Protein AF-A0A382U4H7-F1 (afdb_monomer)

Foldseek 3Di:
DDDDDDDDDDDPDPPPPPPPPPPDDDDPDDDADAEADPDDDDPPQDQPDPSSVPFDKDQDDDDPDDDDDDDPWTKIKTWYDYPPDTDIHIDTDDPDADDDDDEAQPPCVVHDWDKDWDDPVPPPFWTWIWIAGPNRHIYIDTDGGPPPPPPPD

Solvent-accessible surface area (backbone atoms only — not comparable to full-atom values): 10623 Å² total; per-residue (Å²): 143,86,86,78,86,82,84,80,83,81,79,81,72,78,79,77,78,76,79,76,74,77,83,68,88,83,68,95,68,88,83,80,85,66,45,68,51,84,57,89,83,69,96,77,88,65,71,81,48,71,46,52,68,72,34,61,73,45,72,77,78,79,79,91,67,92,84,69,78,84,86,85,54,76,53,32,34,40,45,34,31,60,99,86,50,82,45,77,49,77,49,75,62,73,97,76,81,58,73,84,72,80,48,71,69,48,77,55,92,80,55,52,62,50,77,48,80,46,50,92,85,68,80,77,50,48,35,39,38,39,39,37,33,88,78,72,28,45,33,77,44,81,48,75,67,79,72,78,80,81,72,88,125

Radius of gyration: 23.4 Å; Cα contacts (8 Å, |Δi|>4): 175; chains: 1; bounding box: 75×40×74 Å

Structure (mmCIF, N/CA/C/O backbone):
data_AF-A0A382U4H7-F1
#
_entry.id   AF-A0A382U4H7-F1
#
loop_
_atom_site.group_PDB
_atom_site.id
_atom_site.type_symbol
_atom_site.label_atom_id
_atom_site.label_alt_id
_atom_site.label_comp_id
_atom_site.label_asym_id
_atom_site.label_entity_id
_atom_site.label_seq_id
_atom_site.pdbx_PDB_ins_code
_atom_site.Cartn_x
_atom_site.Cartn_y
_atom_site.Cartn_z
_atom_site.occupancy
_atom_site.B_iso_or_equiv
_atom_site.auth_seq_id
_atom_site.auth_comp_id
_atom_site.auth_asym_id
_atom_site.auth_atom_id
_atom_site.pdbx_PDB_model_num
ATOM 1 N N . MET A 1 1 ? -57.186 10.314 48.648 1.00 49.88 1 MET A N 1
ATOM 2 C CA . MET A 1 1 ? -55.932 11.096 48.565 1.00 49.88 1 MET A CA 1
ATOM 3 C C . MET A 1 1 ? -54.745 10.186 48.842 1.00 49.88 1 MET A C 1
ATOM 5 O O . MET A 1 1 ? -54.544 9.822 49.991 1.00 49.88 1 MET A O 1
ATOM 9 N N . ARG A 1 2 ? -53.981 9.811 47.811 1.00 41.38 2 ARG A N 1
ATOM 10 C CA . ARG A 1 2 ? -52.566 9.417 47.920 1.00 41.38 2 ARG A CA 1
ATOM 11 C C . ARG A 1 2 ? -51.883 9.857 46.626 1.00 41.38 2 ARG A C 1
ATOM 13 O O . ARG A 1 2 ? -52.182 9.325 45.565 1.00 41.38 2 ARG A O 1
ATOM 20 N N . CYS A 1 3 ? -51.075 10.906 46.730 1.00 44.50 3 CYS A N 1
ATOM 21 C CA . CYS A 1 3 ? -50.296 11.489 45.644 1.00 44.50 3 CYS A CA 1
ATOM 22 C C . CYS A 1 3 ? -48.915 10.820 45.679 1.00 44.50 3 CYS A C 1
ATOM 24 O O . CYS A 1 3 ? -48.244 10.901 46.706 1.00 44.50 3 CYS A O 1
ATOM 26 N N . PHE A 1 4 ? -48.516 10.120 44.618 1.00 49.50 4 PHE A N 1
ATOM 27 C CA . PHE A 1 4 ? -47.145 9.624 44.461 1.00 49.50 4 PHE A CA 1
ATOM 28 C C . PHE A 1 4 ? -46.348 10.648 43.641 1.00 49.50 4 PHE A C 1
ATOM 30 O O . PHE A 1 4 ? -46.838 11.060 42.586 1.00 49.50 4 PHE A O 1
ATOM 37 N N . PRO A 1 5 ? -45.143 11.070 44.069 1.00 56.38 5 PRO A N 1
ATOM 38 C CA . PRO A 1 5 ? -44.316 11.942 43.256 1.00 56.38 5 PRO A CA 1
ATOM 39 C C . PRO A 1 5 ? -43.654 11.104 42.158 1.00 56.38 5 PRO A C 1
ATOM 41 O O . PRO A 1 5 ? -43.039 10.070 42.412 1.00 56.38 5 PRO A O 1
ATOM 44 N N . ARG A 1 6 ? -43.813 11.546 40.912 1.00 50.12 6 ARG A N 1
ATOM 45 C CA . ARG A 1 6 ? -43.171 10.958 39.738 1.00 50.12 6 ARG A CA 1
ATOM 46 C C . ARG A 1 6 ? -41.772 11.568 39.643 1.00 50.12 6 ARG A C 1
ATOM 48 O O . ARG A 1 6 ? -41.637 12.723 39.253 1.00 50.12 6 ARG A O 1
ATOM 55 N N . LEU A 1 7 ? -40.748 10.829 40.064 1.00 51.06 7 LEU A N 1
ATOM 56 C CA . LEU A 1 7 ? -39.354 11.234 39.881 1.00 51.06 7 LEU A CA 1
ATOM 57 C C . LEU A 1 7 ? -39.002 11.044 38.398 1.00 51.06 7 LEU A C 1
ATOM 59 O O . LEU A 1 7 ? -38.977 9.918 37.905 1.00 51.06 7 LEU A O 1
ATOM 63 N N . MET A 1 8 ? -38.802 12.142 37.674 1.00 49.38 8 MET A N 1
ATOM 64 C CA . MET A 1 8 ? -38.384 12.132 36.274 1.00 49.38 8 MET A CA 1
ATOM 65 C C . MET A 1 8 ? -36.868 12.331 36.235 1.00 49.38 8 MET A C 1
ATOM 67 O O . MET A 1 8 ? -36.378 13.433 36.470 1.00 49.38 8 MET A O 1
ATOM 71 N N . LEU A 1 9 ? -36.127 11.247 36.002 1.00 45.19 9 LEU A N 1
ATOM 72 C CA . LEU A 1 9 ? -34.682 11.289 35.797 1.00 45.19 9 LEU A CA 1
ATOM 73 C C . LEU A 1 9 ? -34.429 11.664 34.328 1.00 45.19 9 LEU A C 1
ATOM 75 O O . LEU A 1 9 ? -34.708 10.870 33.433 1.00 45.19 9 LEU A O 1
ATOM 79 N N . ILE A 1 10 ? -33.951 12.881 34.072 1.00 53.75 10 ILE A N 1
ATOM 80 C CA . ILE A 1 10 ? -33.468 13.284 32.746 1.00 53.75 10 ILE A CA 1
ATOM 81 C C . ILE A 1 10 ? -31.984 12.927 32.697 1.00 53.75 10 ILE A C 1
ATOM 83 O O . ILE A 1 10 ? -31.155 13.615 33.288 1.00 53.75 10 ILE A O 1
ATOM 87 N N . VAL A 1 11 ? -31.653 11.828 32.020 1.00 52.00 11 VAL A N 1
ATOM 88 C CA . VAL A 1 11 ? -30.270 11.523 31.643 1.00 52.00 11 VAL A CA 1
ATOM 89 C C . VAL A 1 11 ? -29.988 12.310 30.368 1.00 52.00 11 VAL A C 1
ATOM 91 O O . VAL A 1 11 ? -30.472 11.962 29.293 1.00 52.00 11 VAL A O 1
ATOM 94 N N . LEU A 1 12 ? -29.256 13.416 30.500 1.00 48.22 12 LEU A N 1
ATOM 95 C CA . LEU A 1 12 ? -28.674 14.127 29.365 1.00 48.22 12 LEU A CA 1
ATOM 96 C C . LEU A 1 12 ? -27.559 13.247 28.796 1.00 48.22 12 LEU A C 1
ATOM 98 O O . LEU A 1 12 ? -26.444 13.237 29.309 1.00 48.22 12 LEU A O 1
ATOM 102 N N . TRP A 1 13 ? -27.885 12.472 27.765 1.00 47.06 13 TRP A N 1
ATOM 103 C CA . TRP A 1 13 ? -26.883 11.829 26.926 1.00 47.06 13 TRP A CA 1
ATOM 104 C C . TRP A 1 13 ? -26.147 12.953 26.185 1.00 47.06 13 TRP A C 1
ATOM 106 O O . TRP A 1 13 ? -26.810 13.713 25.471 1.00 47.06 13 TRP A O 1
ATOM 116 N N . PRO A 1 14 ? -24.823 13.130 26.341 1.00 54.19 14 PRO A N 1
ATOM 117 C CA . PRO A 1 14 ? -24.104 13.986 25.419 1.00 54.19 14 PRO A CA 1
ATOM 118 C C . PRO A 1 14 ? -24.243 13.326 24.050 1.00 54.19 14 PRO A C 1
ATOM 120 O O . PRO A 1 14 ? -23.823 12.185 23.859 1.00 54.19 14 PRO A O 1
ATOM 123 N N . ALA A 1 15 ? -24.903 14.012 23.121 1.00 52.12 15 ALA A N 1
ATOM 124 C CA . ALA A 1 15 ? -24.854 13.632 21.725 1.00 52.12 15 ALA A CA 1
ATOM 125 C C . ALA A 1 15 ? -23.378 13.689 21.317 1.00 52.12 15 ALA A C 1
ATOM 127 O O . ALA A 1 15 ? -22.830 14.770 21.110 1.00 52.12 15 ALA A O 1
ATOM 128 N N . LEU A 1 16 ? -22.718 12.531 21.265 1.00 52.03 16 LEU A N 1
ATOM 129 C CA . LEU A 1 16 ? -21.539 12.381 20.433 1.00 52.03 16 LEU A CA 1
ATOM 130 C C . LEU A 1 16 ? -22.042 12.638 19.021 1.00 52.03 16 LEU A C 1
ATOM 132 O O . LEU A 1 16 ? -22.736 11.810 18.434 1.00 52.03 16 LEU A O 1
ATOM 136 N N . ALA A 1 17 ? -21.780 13.842 18.527 1.00 50.66 17 ALA A N 1
ATOM 137 C CA . ALA A 1 17 ? -21.890 14.130 17.118 1.00 50.66 17 ALA A CA 1
ATOM 138 C C . ALA A 1 17 ? -20.826 13.274 16.428 1.00 50.66 17 ALA A C 1
ATOM 140 O O . ALA A 1 17 ? -19.681 13.687 16.282 1.00 50.66 17 ALA A O 1
ATOM 141 N N . THR A 1 18 ? -21.182 12.048 16.057 1.00 49.84 18 THR A N 1
ATOM 142 C CA . THR A 1 18 ? -20.462 11.327 15.018 1.00 49.84 18 THR A CA 1
ATOM 143 C C . THR A 1 18 ? -20.732 12.100 13.738 1.00 49.84 18 THR A C 1
ATOM 145 O O . THR A 1 18 ? -21.810 11.993 13.152 1.00 49.84 18 THR A O 1
ATOM 148 N N . SER A 1 19 ? -19.794 12.959 13.343 1.00 52.78 19 SER A N 1
ATOM 149 C CA . SER A 1 19 ? -19.775 13.482 11.985 1.00 52.78 19 SER A CA 1
ATOM 150 C C . SER A 1 19 ? -19.396 12.327 11.069 1.00 52.78 19 SER A C 1
ATOM 152 O O . SER A 1 19 ? -18.236 12.142 10.718 1.00 52.78 19 SER A O 1
ATOM 154 N N . GLU A 1 20 ? -20.378 11.513 10.710 1.00 51.41 20 GLU A N 1
ATOM 155 C CA . GLU A 1 20 ? -20.246 10.615 9.577 1.00 51.41 20 GLU A CA 1
ATOM 156 C C . GLU A 1 20 ? -20.357 11.514 8.341 1.00 51.41 20 GLU A C 1
ATOM 158 O O . GLU A 1 20 ? -21.440 11.774 7.814 1.00 51.41 20 GLU A O 1
ATOM 163 N N . GLN A 1 21 ? -19.235 12.128 7.947 1.00 44.12 21 GLN A N 1
ATOM 164 C CA . GLN A 1 21 ? -19.145 12.725 6.625 1.00 44.12 21 GLN A CA 1
ATOM 165 C C . GLN A 1 21 ? -19.251 11.566 5.642 1.00 44.12 21 GLN A C 1
ATOM 167 O O . GLN A 1 21 ? -18.276 10.880 5.356 1.00 44.12 21 GLN A O 1
ATOM 172 N N . ALA A 1 22 ? -20.462 11.334 5.140 1.00 46.25 22 ALA A N 1
ATOM 173 C CA . ALA A 1 22 ? -20.644 10.558 3.934 1.00 46.25 22 ALA A CA 1
ATOM 174 C C . ALA A 1 22 ? -19.896 11.302 2.822 1.00 46.25 22 ALA A C 1
ATOM 176 O O . ALA A 1 22 ? -20.401 12.286 2.269 1.00 46.25 22 ALA A O 1
ATOM 177 N N . LEU A 1 23 ? -18.665 10.862 2.549 1.00 48.81 23 LEU A N 1
ATOM 178 C CA . LEU A 1 23 ? -17.895 11.244 1.374 1.00 48.81 23 LEU A CA 1
ATOM 179 C C . LEU A 1 23 ? -18.704 10.781 0.164 1.00 48.81 23 LEU A C 1
ATOM 181 O O . LEU A 1 23 ? -18.654 9.633 -0.267 1.00 48.81 23 LEU A O 1
ATOM 185 N N . THR A 1 24 ? -19.556 11.675 -0.320 1.00 45.06 24 THR A N 1
ATOM 186 C CA . THR A 1 24 ? -20.300 11.475 -1.553 1.00 45.06 24 THR A CA 1
ATOM 187 C C . THR A 1 24 ? -19.342 11.786 -2.690 1.00 45.06 24 THR A C 1
ATOM 189 O O . THR A 1 24 ? -18.693 12.830 -2.692 1.00 45.06 24 THR A O 1
ATOM 192 N N . SER A 1 25 ? -19.205 10.851 -3.629 1.00 48.19 25 SER A N 1
ATOM 193 C CA . SER A 1 25 ? -18.284 10.970 -4.755 1.00 48.19 25 SER A CA 1
ATOM 194 C C . SER A 1 25 ? -18.665 12.172 -5.624 1.00 48.19 25 SER A C 1
ATOM 196 O O . SER A 1 25 ? -19.615 12.106 -6.409 1.00 48.19 25 SER A O 1
ATOM 198 N N . VAL A 1 26 ? -17.937 13.277 -5.490 1.00 44.72 26 VAL A N 1
ATOM 199 C CA . VAL A 1 26 ? -18.061 14.445 -6.367 1.00 44.72 26 VAL A CA 1
ATOM 200 C C . VAL A 1 26 ? -16.700 14.674 -7.026 1.00 44.72 26 VAL A C 1
ATOM 202 O O . VAL A 1 26 ? -15.949 15.558 -6.634 1.00 44.72 26 VAL A O 1
ATOM 205 N N . GLY A 1 27 ? -16.355 13.836 -8.010 1.00 59.84 27 GLY A N 1
ATOM 206 C CA . GLY A 1 27 ? -15.114 13.952 -8.788 1.00 59.84 27 GLY A CA 1
ATOM 207 C C . GLY A 1 27 ? -14.752 12.676 -9.567 1.00 59.84 27 GLY A C 1
ATOM 208 O O . GLY A 1 27 ? -15.400 11.651 -9.363 1.00 59.84 27 GLY A O 1
ATOM 209 N N . PRO A 1 28 ? -13.740 12.722 -10.460 1.00 64.81 28 PRO A N 1
ATOM 210 C CA . PRO A 1 28 ? -13.248 11.558 -11.213 1.00 64.81 28 PRO A CA 1
ATOM 211 C C . PRO A 1 28 ? -12.399 10.589 -10.371 1.00 64.81 28 PRO A C 1
ATOM 213 O O . PRO A 1 28 ? -11.992 9.548 -10.873 1.00 64.81 28 PRO A O 1
ATOM 216 N N . LEU A 1 29 ? -12.094 10.941 -9.121 1.00 75.25 29 LEU A N 1
ATOM 217 C CA . LEU A 1 29 ? -11.242 10.149 -8.242 1.00 75.25 29 LEU A CA 1
ATOM 218 C C . LEU A 1 29 ? -12.010 8.949 -7.681 1.00 75.25 29 LEU A C 1
ATOM 220 O O . LEU A 1 29 ? -13.183 9.062 -7.318 1.00 75.25 29 LEU A O 1
ATOM 224 N N . ALA A 1 30 ? -11.336 7.803 -7.600 1.00 83.50 30 ALA A N 1
ATOM 225 C CA . ALA A 1 30 ? -11.879 6.624 -6.944 1.00 83.50 30 ALA A CA 1
ATOM 226 C C . ALA A 1 30 ? -12.027 6.873 -5.434 1.00 83.50 30 ALA A C 1
ATOM 228 O O . ALA A 1 30 ? -11.165 7.484 -4.805 1.00 83.50 30 ALA A O 1
ATOM 229 N N . TYR A 1 31 ? -13.117 6.368 -4.855 1.00 87.69 31 TYR A N 1
ATOM 230 C CA . TYR A 1 31 ? -13.367 6.408 -3.417 1.00 87.69 31 TYR A CA 1
ATOM 231 C C . TYR A 1 31 ? -13.459 4.982 -2.884 1.00 87.69 31 TYR A C 1
ATOM 233 O O . TYR A 1 31 ? -14.209 4.164 -3.422 1.00 87.69 31 TYR A O 1
ATOM 241 N N . TYR A 1 32 ? -12.734 4.709 -1.801 1.00 90.38 32 TYR A N 1
ATOM 242 C CA . TYR A 1 32 ? -12.707 3.407 -1.144 1.00 90.38 32 TYR A CA 1
ATOM 243 C C . TYR A 1 32 ? -13.141 3.555 0.312 1.00 90.38 32 TYR A C 1
ATOM 245 O O . TYR A 1 32 ? -12.556 4.329 1.066 1.00 90.38 32 TYR A O 1
ATOM 253 N N . ALA A 1 33 ? -14.174 2.813 0.711 1.00 92.12 33 ALA A N 1
ATOM 254 C CA . ALA A 1 33 ? -14.489 2.644 2.122 1.00 92.12 33 ALA A CA 1
ATOM 255 C C . ALA A 1 33 ? -13.492 1.645 2.718 1.00 92.12 33 ALA A C 1
ATOM 257 O O . ALA A 1 33 ? -13.370 0.530 2.209 1.00 92.12 33 ALA A O 1
ATOM 258 N N . VAL A 1 34 ? -12.786 2.059 3.770 1.00 96.44 34 VAL A N 1
ATOM 259 C CA . VAL A 1 34 ? -11.788 1.236 4.459 1.00 96.44 34 VAL A CA 1
ATOM 260 C C . VAL A 1 34 ? -12.372 0.749 5.779 1.00 96.44 34 VAL A C 1
ATOM 262 O O . VAL A 1 34 ? -12.751 1.546 6.644 1.00 96.44 34 VAL A O 1
ATOM 265 N N . GLU A 1 35 ? -12.458 -0.567 5.944 1.00 96.69 35 GLU A N 1
ATOM 266 C CA . GLU A 1 35 ? -12.952 -1.160 7.178 1.00 96.69 35 GLU A CA 1
ATOM 267 C C . GLU A 1 35 ? -11.950 -1.019 8.328 1.00 96.69 35 GLU A C 1
ATOM 269 O O . GLU A 1 35 ? -10.743 -1.202 8.165 1.00 96.69 35 GLU A O 1
ATOM 274 N N . ARG A 1 36 ? -12.475 -0.774 9.533 1.00 98.31 36 ARG A N 1
ATOM 275 C CA . ARG A 1 36 ? -11.684 -0.913 10.754 1.00 98.31 36 ARG A CA 1
ATOM 276 C C . ARG A 1 36 ? -11.409 -2.395 11.023 1.00 98.31 36 ARG A C 1
ATOM 278 O O . ARG A 1 36 ? -12.340 -3.211 10.940 1.00 98.31 36 ARG A O 1
ATOM 285 N N . ALA A 1 37 ? -10.173 -2.724 11.384 1.00 98.44 37 ALA A N 1
ATOM 286 C CA . ALA A 1 37 ? -9.792 -4.047 11.858 1.00 98.44 37 ALA A CA 1
ATOM 287 C C . ALA A 1 37 ? -10.516 -4.378 13.179 1.00 98.44 37 ALA A C 1
ATOM 289 O O . ALA A 1 37 ? -10.731 -3.514 14.041 1.00 98.44 37 ALA A O 1
ATOM 290 N N . ILE A 1 38 ? -10.944 -5.635 13.311 1.00 97.88 38 ILE A N 1
ATOM 291 C CA . ILE A 1 38 ? -11.638 -6.166 14.499 1.00 97.88 38 ILE A CA 1
ATOM 292 C C . ILE A 1 38 ? -10.811 -7.214 15.252 1.00 97.88 38 ILE A C 1
ATOM 294 O O . ILE A 1 38 ? -11.151 -7.579 16.378 1.00 97.88 38 ILE A O 1
ATOM 298 N N . ASP A 1 39 ? -9.736 -7.677 14.629 1.00 97.62 39 ASP A N 1
ATOM 299 C CA . ASP A 1 39 ? -8.729 -8.586 15.150 1.00 97.62 39 ASP A CA 1
ATOM 300 C C . ASP A 1 39 ? -7.336 -7.992 14.866 1.00 97.62 39 ASP A C 1
ATOM 302 O O . ASP A 1 39 ? -7.209 -7.196 13.933 1.00 97.62 39 ASP A O 1
ATOM 306 N N . PRO A 1 40 ? -6.312 -8.293 15.692 1.00 97.50 40 PRO A N 1
ATOM 307 C CA . PRO A 1 40 ? -4.970 -7.749 15.495 1.00 97.50 40 PRO A CA 1
ATOM 308 C C . PRO A 1 40 ? -4.398 -8.142 14.134 1.00 97.50 40 PRO A C 1
ATOM 310 O O . PRO A 1 40 ? -4.445 -9.317 13.778 1.00 97.50 40 PRO A O 1
ATOM 313 N N . ILE A 1 41 ? -3.815 -7.179 13.421 1.00 98.12 41 ILE A N 1
ATOM 314 C CA . ILE A 1 41 ? -3.153 -7.418 12.136 1.00 98.12 41 ILE A CA 1
ATOM 315 C C . ILE A 1 41 ? -1.679 -7.741 12.369 1.00 98.12 41 ILE A C 1
ATOM 317 O O . ILE A 1 41 ? -0.961 -6.951 12.989 1.00 98.12 41 ILE A O 1
ATOM 321 N N . ILE A 1 42 ? -1.216 -8.888 11.870 1.00 97.56 42 ILE A N 1
ATOM 322 C CA . ILE A 1 42 ? 0.193 -9.274 11.924 1.00 97.56 42 ILE A CA 1
ATOM 323 C C . ILE A 1 42 ? 0.828 -8.959 10.566 1.00 97.56 42 ILE A C 1
ATOM 325 O O . ILE A 1 42 ? 0.369 -9.407 9.522 1.00 97.56 42 ILE A O 1
ATOM 329 N N . ILE A 1 43 ? 1.913 -8.182 10.560 1.00 96.44 43 ILE A N 1
ATOM 330 C CA . ILE A 1 43 ? 2.639 -7.850 9.325 1.00 96.44 43 ILE A CA 1
ATOM 331 C C . ILE A 1 43 ? 3.627 -8.977 9.004 1.00 96.44 43 ILE A C 1
ATOM 333 O O . ILE A 1 43 ? 4.812 -8.891 9.318 1.00 96.44 43 ILE A O 1
ATOM 337 N N . ASP A 1 44 ? 3.125 -10.072 8.431 1.00 96.69 44 ASP A N 1
ATOM 338 C CA . ASP A 1 44 ? 3.929 -11.238 8.025 1.00 96.69 44 ASP A CA 1
ATOM 339 C C . ASP A 1 44 ? 3.798 -11.599 6.530 1.00 96.69 44 ASP A C 1
ATOM 341 O O . ASP A 1 44 ? 4.309 -12.631 6.083 1.00 96.69 44 ASP A O 1
ATOM 345 N N . GLY A 1 45 ? 3.105 -10.752 5.763 1.00 95.44 45 GLY A N 1
ATOM 346 C CA . GLY A 1 45 ? 2.852 -10.936 4.335 1.00 95.44 45 GLY A CA 1
ATOM 347 C C . GLY A 1 45 ? 1.722 -11.917 4.006 1.00 95.44 45 GLY A C 1
ATOM 348 O O . GLY A 1 45 ? 1.491 -12.194 2.826 1.00 95.44 45 GLY A O 1
ATOM 349 N N . LYS A 1 46 ? 1.006 -12.450 5.004 1.00 96.81 46 LYS A N 1
ATOM 350 C CA . LYS A 1 46 ? -0.213 -13.242 4.803 1.00 96.81 46 LYS A CA 1
ATOM 351 C C . LYS A 1 46 ? -1.445 -12.376 5.050 1.00 96.81 46 LYS A C 1
ATOM 353 O O . LYS A 1 46 ? -1.403 -11.398 5.779 1.00 96.81 46 LYS A O 1
ATOM 358 N N . LEU A 1 47 ? -2.533 -12.715 4.361 1.00 97.31 47 LEU A N 1
ATOM 359 C CA . LEU A 1 47 ? -3.821 -12.020 4.456 1.00 97.31 47 LEU A CA 1
ATOM 360 C C . LEU A 1 47 ? -4.896 -12.983 4.977 1.00 97.31 47 LEU A C 1
ATOM 362 O O . LEU A 1 47 ? -5.968 -13.092 4.377 1.00 97.31 47 LEU A O 1
ATOM 366 N N . ASP A 1 48 ? -4.562 -13.761 6.008 1.00 97.19 48 ASP A N 1
ATOM 367 C CA . ASP A 1 48 ? -5.401 -14.832 6.562 1.00 97.19 48 ASP A CA 1
ATOM 368 C C . ASP A 1 48 ? -6.128 -14.438 7.860 1.00 97.19 48 ASP A C 1
ATOM 370 O O . ASP A 1 48 ? -6.944 -15.207 8.374 1.00 97.19 48 ASP A O 1
ATOM 374 N N . GLU A 1 49 ? -5.921 -13.215 8.351 1.00 98.25 49 GLU A N 1
ATOM 375 C CA . GLU A 1 49 ? -6.759 -12.598 9.374 1.00 98.25 49 GLU A CA 1
ATOM 376 C C . GLU A 1 49 ? -8.198 -12.374 8.888 1.00 98.25 49 GLU A C 1
ATOM 378 O O . GLU A 1 49 ? -8.463 -12.007 7.736 1.00 98.25 49 GLU A O 1
ATOM 383 N N . PHE A 1 50 ? -9.160 -12.496 9.808 1.00 97.94 50 PHE A N 1
ATOM 384 C CA . PHE A 1 50 ? -10.578 -12.329 9.481 1.00 97.94 50 PHE A CA 1
ATOM 385 C C . PHE A 1 50 ? -10.882 -10.905 8.997 1.00 97.94 50 PHE A C 1
ATOM 387 O O . PHE A 1 50 ? -11.725 -10.698 8.118 1.00 97.94 50 PHE A O 1
ATOM 394 N N . SER A 1 51 ? -10.173 -9.912 9.542 1.00 98.31 51 SER A N 1
ATOM 395 C CA . SER A 1 51 ? -10.245 -8.529 9.073 1.00 98.31 51 SER A CA 1
ATOM 396 C C . SER A 1 51 ? -9.813 -8.375 7.610 1.00 98.31 51 SER A C 1
ATOM 398 O O . SER A 1 51 ? -10.457 -7.619 6.881 1.00 98.31 51 SER A O 1
ATOM 400 N N . TRP A 1 52 ? -8.805 -9.117 7.136 1.00 98.06 52 TRP A N 1
ATOM 401 C CA . TRP A 1 52 ? -8.427 -9.099 5.719 1.00 98.06 52 TRP A CA 1
ATOM 402 C C . TRP A 1 52 ? -9.429 -9.828 4.842 1.00 98.06 52 TRP A C 1
ATOM 404 O O . TRP A 1 52 ? -9.758 -9.340 3.762 1.00 98.06 52 TRP A O 1
ATOM 414 N N . GLU A 1 53 ? -9.940 -10.980 5.273 1.00 96.44 53 GLU A N 1
ATOM 415 C CA . GLU A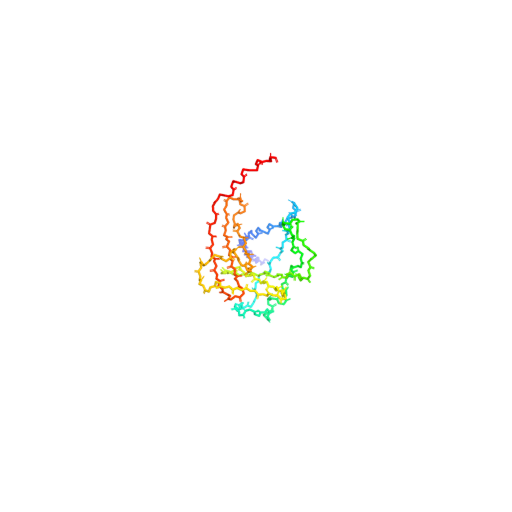 1 53 ? -10.926 -11.737 4.495 1.00 96.44 53 GLU A CA 1
ATOM 416 C C . GLU A 1 53 ? -12.167 -10.894 4.171 1.00 96.44 53 GLU A C 1
ATOM 418 O O . GLU A 1 53 ? -12.662 -10.927 3.041 1.00 96.44 53 GLU A O 1
ATOM 423 N N . ARG A 1 54 ? -12.639 -10.102 5.143 1.00 96.06 54 ARG A N 1
ATOM 424 C CA . ARG A 1 54 ? -13.850 -9.278 5.017 1.00 96.06 54 ARG A CA 1
ATOM 425 C C . ARG A 1 54 ? -13.643 -7.919 4.342 1.00 96.06 54 ARG A C 1
ATOM 427 O O . ARG A 1 54 ? -14.647 -7.296 4.003 1.00 96.06 54 ARG A O 1
ATOM 434 N N . SER A 1 55 ? -12.409 -7.428 4.216 1.00 97.00 55 SER A N 1
ATOM 435 C CA . SER A 1 55 ? -12.160 -6.093 3.661 1.00 97.00 55 SER A CA 1
ATOM 436 C C . SER A 1 55 ? -12.338 -6.052 2.147 1.00 97.00 55 SER A C 1
ATOM 438 O O . SER A 1 55 ? -12.140 -7.049 1.436 1.00 97.00 55 SER A O 1
ATOM 440 N N . ASN A 1 56 ? -12.726 -4.881 1.639 1.00 95.88 56 ASN A N 1
ATOM 441 C CA . ASN A 1 56 ? -12.946 -4.702 0.208 1.00 95.88 56 ASN A CA 1
ATOM 442 C C . ASN A 1 56 ? -11.632 -4.830 -0.574 1.00 95.88 56 ASN A C 1
ATOM 444 O O . ASN A 1 56 ? -10.633 -4.183 -0.265 1.00 95.88 56 ASN A O 1
ATOM 448 N N . GLN A 1 57 ? -11.658 -5.636 -1.638 1.00 96.06 57 GLN A N 1
ATOM 449 C CA . GLN A 1 57 ? -10.538 -5.755 -2.568 1.00 96.06 57 GLN A CA 1
ATOM 450 C C . GLN A 1 57 ? -10.633 -4.714 -3.681 1.00 96.06 57 GLN A C 1
ATOM 452 O O . GLN A 1 57 ? -11.637 -4.625 -4.392 1.00 96.06 57 GLN A O 1
ATOM 457 N N . ILE A 1 58 ? -9.538 -3.993 -3.879 1.00 94.69 58 ILE A N 1
ATOM 458 C CA . ILE A 1 58 ? -9.314 -3.071 -4.984 1.00 94.69 58 ILE A CA 1
ATOM 459 C C . ILE A 1 58 ? -8.718 -3.872 -6.139 1.00 94.69 58 ILE A C 1
ATOM 461 O O . ILE A 1 58 ? -7.627 -4.429 -6.027 1.00 94.69 58 ILE A O 1
ATOM 465 N N . ASN A 1 59 ? -9.462 -3.952 -7.242 1.00 89.19 59 ASN A N 1
ATOM 466 C CA . ASN A 1 59 ? -9.066 -4.683 -8.453 1.00 89.19 59 ASN A CA 1
ATOM 467 C C . ASN A 1 59 ? -8.774 -3.761 -9.643 1.00 89.19 59 ASN A C 1
ATOM 469 O O . ASN A 1 59 ? -8.327 -4.228 -10.686 1.00 89.19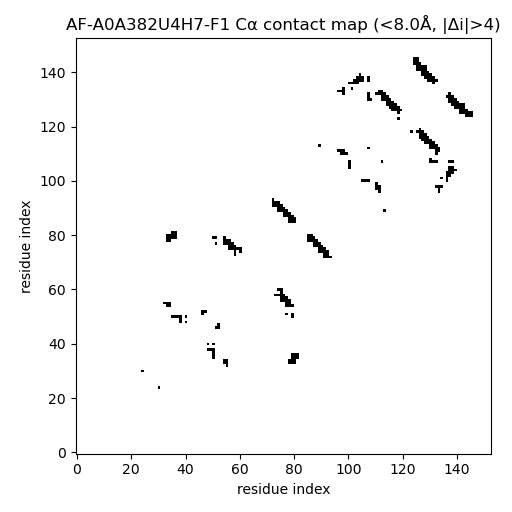 59 ASN A O 1
ATOM 473 N N . ASN A 1 60 ? -9.084 -2.472 -9.504 1.00 80.44 60 ASN A N 1
ATOM 474 C CA . ASN A 1 60 ? -9.227 -1.539 -10.616 1.00 80.44 60 ASN A CA 1
ATOM 475 C C . ASN A 1 60 ? -8.189 -0.418 -10.481 1.00 80.44 60 ASN A C 1
ATOM 477 O O . ASN A 1 60 ? -8.547 0.756 -10.476 1.00 80.44 60 ASN A O 1
ATOM 481 N N . LEU A 1 61 ? -6.923 -0.770 -10.257 1.00 86.19 61 LEU A N 1
ATOM 482 C CA . LEU A 1 61 ? -5.867 0.238 -10.230 1.00 86.19 61 LEU A CA 1
ATOM 483 C C . LEU A 1 61 ? -5.686 0.796 -11.647 1.00 86.19 61 LEU A C 1
ATOM 485 O O . LEU A 1 61 ? -5.532 0.035 -12.605 1.00 86.19 61 LEU A O 1
ATOM 489 N N . ASP A 1 62 ? -5.763 2.119 -11.769 1.00 79.88 62 ASP A N 1
ATOM 490 C CA . ASP A 1 62 ? -5.657 2.810 -13.049 1.00 79.88 62 ASP A CA 1
ATOM 491 C C . ASP A 1 62 ? -4.197 2.986 -13.469 1.00 79.88 62 ASP A C 1
ATOM 493 O O . ASP A 1 62 ? -3.280 3.088 -12.654 1.00 79.88 62 ASP A O 1
ATOM 497 N N . ARG A 1 63 ? -3.984 3.068 -14.781 1.00 77.75 63 ARG A N 1
ATOM 498 C CA . ARG A 1 63 ? -2.677 3.387 -15.351 1.00 77.75 63 ARG A CA 1
ATOM 499 C C . ARG A 1 63 ? -2.511 4.898 -15.443 1.00 77.75 63 ARG A C 1
ATOM 501 O O . ARG A 1 63 ? -3.281 5.562 -16.128 1.00 77.75 63 ARG A O 1
ATOM 508 N N . ILE A 1 64 ? -1.465 5.422 -14.810 1.00 72.12 64 ILE A N 1
ATOM 509 C CA . ILE A 1 64 ? -1.145 6.860 -14.833 1.00 72.12 64 ILE A CA 1
ATOM 510 C C . ILE A 1 64 ? -0.335 7.229 -16.095 1.00 72.12 64 ILE A C 1
ATOM 512 O O . ILE A 1 64 ? -0.378 8.366 -16.562 1.00 72.12 64 ILE A O 1
ATOM 516 N N . LEU A 1 65 ? 0.350 6.253 -16.708 1.00 69.12 65 LEU A N 1
ATOM 517 C CA . LEU A 1 65 ? 1.164 6.432 -17.913 1.00 69.12 65 LEU A CA 1
ATOM 518 C C . LEU A 1 65 ? 0.577 5.674 -19.121 1.00 69.12 65 LEU A C 1
ATOM 520 O O . LEU A 1 65 ? 0.339 4.458 -19.096 1.00 69.12 65 LEU A O 1
ATOM 524 N N . ASN A 1 66 ? 0.359 6.415 -20.209 1.00 56.69 66 ASN A N 1
ATOM 525 C CA . ASN A 1 66 ? -0.450 5.981 -21.353 1.00 56.69 66 ASN A CA 1
ATOM 526 C C . ASN A 1 66 ? 0.271 5.071 -22.370 1.00 56.69 66 ASN A C 1
ATOM 528 O O . ASN A 1 66 ? -0.387 4.619 -23.301 1.00 56.69 66 ASN A O 1
ATOM 532 N N . ASP A 1 67 ? 1.567 4.765 -22.210 1.00 64.81 67 ASP A N 1
ATOM 533 C CA . ASP A 1 67 ? 2.384 4.167 -23.294 1.00 64.81 67 ASP A CA 1
ATOM 534 C C . ASP A 1 67 ? 2.923 2.739 -23.037 1.00 64.81 67 ASP A C 1
ATOM 536 O O . ASP A 1 67 ? 3.792 2.245 -23.747 1.00 64.81 67 ASP A O 1
ATOM 540 N N . TYR A 1 68 ? 2.411 2.033 -22.025 1.00 64.88 68 TYR A N 1
ATOM 541 C CA . TYR A 1 68 ? 2.761 0.626 -21.760 1.00 64.88 68 TYR A CA 1
ATOM 542 C C . TYR A 1 68 ? 1.825 -0.383 -22.448 1.00 64.88 68 TYR A C 1
ATOM 544 O O . TYR A 1 68 ? 0.664 -0.073 -22.739 1.00 64.88 68 TYR A O 1
ATOM 552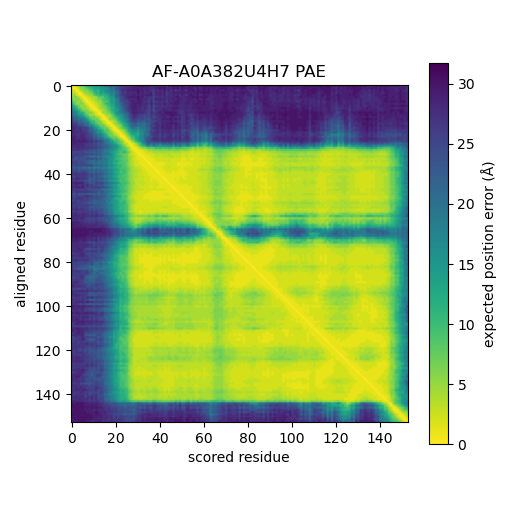 N N . ALA A 1 69 ? 2.343 -1.600 -22.657 1.00 65.62 69 ALA A N 1
ATOM 553 C CA . ALA A 1 69 ? 1.661 -2.766 -23.228 1.00 65.62 69 ALA A CA 1
ATOM 554 C C . ALA A 1 69 ? 0.436 -3.235 -22.406 1.00 65.62 69 ALA A C 1
ATOM 556 O O . ALA A 1 69 ? 0.077 -2.639 -21.387 1.00 65.62 69 ALA A O 1
ATOM 557 N N . ASP A 1 70 ? -0.227 -4.298 -22.870 1.00 77.62 70 ASP A N 1
ATOM 558 C CA . ASP A 1 70 ? -1.363 -4.915 -22.179 1.00 77.62 70 ASP A CA 1
ATOM 559 C C . ASP A 1 70 ? -0.996 -5.332 -20.742 1.00 77.62 70 ASP A C 1
ATOM 561 O O . ASP A 1 70 ? 0.088 -5.852 -20.477 1.00 77.62 70 ASP A O 1
ATOM 565 N N . VAL A 1 71 ? -1.922 -5.130 -19.798 1.00 78.38 71 VAL A N 1
ATOM 566 C CA . VAL A 1 71 ? -1.743 -5.567 -18.405 1.00 78.38 71 VAL A CA 1
ATOM 567 C C . VAL A 1 71 ? -1.930 -7.081 -18.340 1.00 78.38 71 VAL A C 1
ATOM 569 O O . VAL A 1 71 ? -3.052 -7.584 -18.412 1.00 78.38 71 VAL A O 1
ATOM 572 N N . HIS A 1 72 ? -0.827 -7.814 -18.206 1.00 83.50 72 HIS A N 1
ATOM 573 C CA . HIS A 1 72 ? -0.846 -9.276 -18.100 1.00 83.50 72 HIS A CA 1
ATOM 574 C C . HIS A 1 72 ? -1.073 -9.773 -16.669 1.00 83.50 72 HIS A C 1
ATOM 576 O O . HIS A 1 72 ? -1.682 -10.828 -16.476 1.00 83.50 72 HIS A O 1
ATOM 582 N N . PHE A 1 73 ? -0.634 -8.999 -15.677 1.00 88.31 73 PHE A N 1
ATOM 583 C CA . PHE A 1 73 ? -0.769 -9.319 -14.263 1.00 88.31 73 PHE A CA 1
ATOM 584 C C . PHE A 1 73 ? -1.372 -8.123 -13.530 1.00 88.31 73 PHE A C 1
ATOM 586 O O . PHE A 1 73 ? -0.767 -7.061 -13.439 1.00 88.31 73 PHE A O 1
ATOM 593 N N . ALA A 1 74 ? -2.605 -8.276 -13.049 1.00 88.75 74 ALA A N 1
ATOM 594 C CA . ALA A 1 74 ? -3.277 -7.217 -12.310 1.00 88.75 74 ALA A CA 1
ATOM 595 C C . ALA A 1 74 ? -2.836 -7.227 -10.842 1.00 88.75 74 ALA A C 1
ATOM 597 O O . ALA A 1 74 ? -3.011 -8.233 -10.145 1.00 88.75 74 ALA A O 1
ATOM 598 N N . THR A 1 75 ? -2.339 -6.088 -10.364 1.00 93.00 75 THR A N 1
ATOM 599 C CA . THR A 1 75 ? -2.120 -5.853 -8.936 1.00 93.00 75 THR A CA 1
ATOM 600 C C . THR A 1 75 ? -3.458 -5.716 -8.223 1.00 93.00 75 THR A C 1
ATOM 602 O O . THR A 1 75 ? -4.366 -5.019 -8.681 1.00 93.00 75 THR A O 1
ATOM 605 N N . ARG A 1 76 ? -3.584 -6.393 -7.082 1.00 95.19 76 ARG A N 1
ATOM 606 C CA . ARG A 1 76 ? -4.743 -6.286 -6.189 1.00 95.19 76 ARG A CA 1
ATOM 607 C C . ARG A 1 76 ? -4.303 -5.680 -4.873 1.00 95.19 76 ARG A C 1
ATOM 609 O O . ARG A 1 76 ? -3.225 -6.005 -4.390 1.00 95.19 76 ARG A O 1
ATOM 616 N N . SER A 1 77 ? -5.150 -4.855 -4.278 1.00 97.12 77 SER A N 1
ATOM 617 C CA . SER A 1 77 ? -4.864 -4.248 -2.980 1.00 97.12 77 SER A CA 1
ATOM 618 C C . SER A 1 77 ? -6.049 -4.369 -2.032 1.00 97.12 77 SER A C 1
ATOM 620 O O . SER A 1 77 ? -7.198 -4.498 -2.461 1.00 97.12 77 SER A O 1
ATOM 622 N N . LYS A 1 78 ? -5.764 -4.349 -0.734 1.00 97.75 78 LYS A N 1
ATOM 623 C CA . LYS A 1 78 ? -6.745 -4.168 0.339 1.00 97.75 78 LYS A CA 1
ATOM 624 C C . LYS A 1 78 ? -6.192 -3.176 1.344 1.00 97.75 78 LYS A C 1
ATOM 626 O O . LYS A 1 78 ? -4.979 -3.102 1.533 1.00 97.75 78 LYS A O 1
ATOM 631 N N . MET A 1 79 ? -7.098 -2.486 2.024 1.00 98.12 79 MET A N 1
ATOM 632 C CA . MET A 1 79 ? -6.771 -1.543 3.085 1.00 98.12 79 MET A CA 1
ATOM 633 C C . MET A 1 79 ? -7.590 -1.849 4.342 1.00 98.12 79 MET A C 1
ATOM 635 O O . MET A 1 79 ? -8.736 -2.290 4.242 1.00 98.12 79 MET A O 1
ATOM 639 N N . LEU A 1 80 ? -7.009 -1.596 5.511 1.00 98.50 80 LEU A N 1
ATOM 640 C CA . LEU A 1 80 ? -7.649 -1.693 6.828 1.00 98.50 80 LEU A CA 1
ATOM 641 C C . LEU A 1 80 ? -7.110 -0.588 7.726 1.00 98.50 80 LEU A C 1
ATOM 643 O O . LEU A 1 80 ? -6.005 -0.129 7.496 1.00 98.50 80 LEU A O 1
ATOM 647 N N . TRP A 1 81 ? -7.810 -0.207 8.788 1.00 98.38 81 TRP A N 1
ATOM 648 C CA . TRP A 1 81 ? -7.255 0.718 9.787 1.00 98.38 81 TRP A CA 1
ATOM 649 C C . TRP A 1 81 ? -7.621 0.320 11.217 1.00 98.38 81 TRP A C 1
ATOM 651 O O . TRP A 1 81 ? -8.596 -0.400 11.437 1.00 98.38 81 TRP A O 1
ATOM 661 N N . ASP A 1 82 ? -6.869 0.808 12.196 1.00 98.19 82 ASP A N 1
ATOM 662 C CA . ASP A 1 82 ? -7.244 0.799 13.609 1.00 98.19 82 ASP A CA 1
ATOM 663 C C . ASP A 1 82 ? -6.809 2.096 14.317 1.00 98.19 82 ASP A C 1
ATOM 665 O O . ASP A 1 82 ? -6.561 3.111 13.669 1.00 98.19 82 ASP A O 1
ATOM 669 N N . ASP A 1 83 ? -6.801 2.112 15.651 1.00 97.56 83 ASP A N 1
ATOM 670 C CA . ASP A 1 83 ? -6.492 3.334 16.406 1.00 97.56 83 ASP A CA 1
ATOM 671 C C . ASP A 1 83 ? -5.015 3.759 16.291 1.00 97.56 83 ASP A C 1
ATOM 673 O O . ASP A 1 83 ? -4.689 4.898 16.629 1.00 97.56 83 ASP A O 1
ATOM 677 N N . GLU A 1 84 ? -4.131 2.865 15.840 1.00 97.06 84 GLU A N 1
ATOM 678 C CA . GLU A 1 84 ? -2.683 3.080 15.779 1.00 97.06 84 GLU A CA 1
ATOM 679 C C . GLU A 1 84 ? -2.152 3.105 14.340 1.00 97.06 84 GLU A C 1
ATOM 681 O O . GLU A 1 84 ? -1.231 3.871 14.048 1.00 97.06 84 GLU A O 1
ATOM 686 N N . TYR A 1 85 ? -2.734 2.315 13.434 1.00 97.56 85 TYR A N 1
ATOM 687 C CA . TYR A 1 85 ? -2.172 2.068 12.111 1.00 97.56 85 TYR A CA 1
ATOM 688 C C . TYR A 1 85 ? -3.194 2.168 10.980 1.00 97.56 85 TYR A C 1
ATOM 690 O O . TYR A 1 85 ? -4.377 1.842 11.110 1.00 97.56 85 TYR A O 1
ATOM 698 N N . PHE A 1 86 ? -2.678 2.557 9.814 1.00 97.38 86 PHE A N 1
ATOM 699 C CA . PHE A 1 86 ? -3.343 2.379 8.533 1.00 97.38 86 PHE A CA 1
ATOM 700 C C . PHE A 1 86 ? -2.592 1.299 7.743 1.00 97.38 86 PHE A C 1
ATOM 702 O O . PHE A 1 86 ? -1.401 1.433 7.469 1.00 97.38 86 PHE A O 1
ATOM 709 N N . TYR A 1 87 ? -3.278 0.205 7.432 1.00 98.19 87 TYR A N 1
ATOM 710 C CA . TYR A 1 87 ? -2.718 -0.993 6.823 1.00 98.19 87 TYR A CA 1
ATOM 711 C C . TYR A 1 87 ? -3.017 -1.051 5.331 1.00 98.19 87 TYR A C 1
ATOM 713 O O . TYR A 1 87 ? -4.152 -0.834 4.897 1.00 98.19 87 TYR A O 1
ATOM 721 N N . PHE A 1 88 ? -2.016 -1.477 4.569 1.00 97.88 88 PHE A N 1
ATOM 722 C CA . PHE A 1 88 ? -2.097 -1.685 3.131 1.00 97.88 88 PHE A CA 1
ATOM 723 C C . PHE A 1 88 ? -1.580 -3.077 2.795 1.00 97.88 88 PHE A C 1
ATOM 725 O O . PHE A 1 88 ? -0.654 -3.583 3.426 1.00 97.88 88 PHE A O 1
ATOM 732 N N . SER A 1 89 ? -2.168 -3.690 1.778 1.00 97.75 89 SER A N 1
ATOM 733 C CA . SER A 1 89 ? -1.649 -4.916 1.183 1.00 97.75 89 SER A CA 1
ATOM 734 C C . SER A 1 89 ? -1.593 -4.769 -0.324 1.00 97.75 89 SER A C 1
ATOM 736 O O . SER A 1 89 ? -2.454 -4.125 -0.930 1.00 97.75 89 SER A O 1
ATOM 738 N N . PHE A 1 90 ? -0.599 -5.409 -0.923 1.00 97.19 90 PHE A N 1
ATOM 739 C CA . PHE A 1 90 ? -0.445 -5.503 -2.361 1.00 97.19 90 PHE A CA 1
ATOM 740 C C . PHE A 1 90 ? -0.182 -6.959 -2.716 1.00 97.19 90 PHE A C 1
ATOM 742 O O . PHE A 1 90 ? 0.709 -7.603 -2.170 1.00 97.19 90 PHE A O 1
ATOM 749 N N . VAL A 1 91 ? -0.988 -7.490 -3.626 1.00 96.12 91 VAL A N 1
ATOM 750 C CA . VAL A 1 91 ? -0.784 -8.802 -4.227 1.00 96.12 91 VAL A CA 1
ATOM 751 C C . VAL A 1 91 ? -0.394 -8.557 -5.672 1.00 96.12 91 VAL A C 1
ATOM 753 O O . VAL A 1 91 ? -1.253 -8.330 -6.531 1.00 96.12 91 VAL A O 1
ATOM 756 N N . CYS A 1 92 ? 0.912 -8.591 -5.902 1.00 94.00 92 CYS A N 1
ATOM 757 C CA . CYS A 1 92 ? 1.538 -8.417 -7.202 1.00 94.00 92 CYS A CA 1
ATOM 758 C C . CYS A 1 92 ? 1.955 -9.784 -7.749 1.00 94.00 92 CYS A C 1
ATOM 760 O O . CYS A 1 92 ? 2.396 -10.661 -7.007 1.00 94.00 92 CYS A O 1
ATOM 762 N N . GLN A 1 93 ? 1.797 -9.973 -9.053 1.00 92.62 93 GLN A N 1
ATOM 763 C CA . GLN A 1 93 ? 2.357 -11.112 -9.763 1.00 92.62 93 GLN A CA 1
ATOM 764 C C . GLN A 1 93 ? 3.247 -10.553 -10.863 1.00 92.62 93 GLN A C 1
ATOM 766 O O . GLN A 1 93 ? 2.779 -9.744 -11.655 1.00 92.62 93 GLN A O 1
ATOM 771 N N . ASP A 1 94 ? 4.485 -11.021 -10.928 1.00 90.38 94 ASP A N 1
ATOM 772 C CA . ASP A 1 94 ? 5.383 -10.747 -12.042 1.00 90.38 94 ASP A CA 1
ATOM 773 C C . ASP A 1 94 ? 6.093 -12.044 -12.449 1.00 90.38 94 ASP A C 1
ATOM 775 O O . ASP A 1 94 ? 6.260 -12.964 -11.642 1.00 90.38 94 ASP A O 1
ATOM 779 N N . ALA A 1 95 ? 6.447 -12.145 -13.727 1.00 91.81 95 ALA A N 1
ATOM 780 C CA . ALA A 1 95 ? 7.241 -13.241 -14.259 1.00 91.81 95 ALA A CA 1
ATOM 781 C C . ALA A 1 95 ? 8.745 -13.056 -13.995 1.00 91.81 95 ALA A C 1
ATOM 783 O O . ALA A 1 95 ? 9.465 -14.055 -14.035 1.00 91.81 95 ALA A O 1
ATOM 784 N N . ASP A 1 96 ? 9.200 -11.825 -13.738 1.00 91.88 96 ASP A N 1
ATOM 785 C CA . ASP A 1 96 ? 10.618 -11.481 -13.586 1.00 91.88 96 ASP A CA 1
ATOM 786 C C . ASP A 1 96 ? 10.841 -10.469 -12.450 1.00 91.88 96 ASP A C 1
ATOM 788 O O . ASP A 1 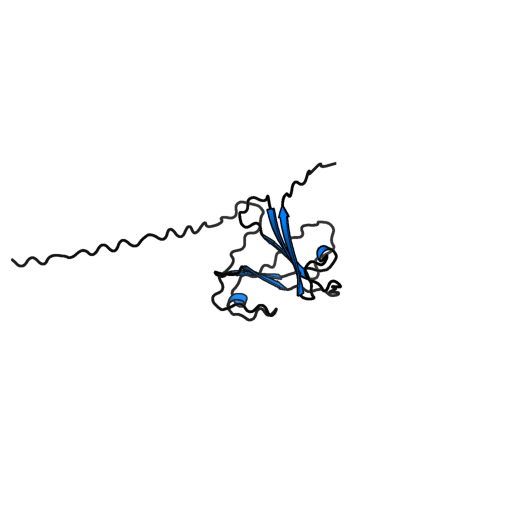96 ? 11.413 -9.404 -12.663 1.00 91.88 96 ASP A O 1
ATOM 792 N N . ILE A 1 97 ? 10.368 -10.811 -11.240 1.00 93.12 97 ILE A N 1
ATOM 793 C CA . ILE A 1 97 ? 10.533 -9.948 -10.061 1.00 93.12 97 ILE A CA 1
ATOM 794 C C . ILE A 1 97 ? 12.021 -9.725 -9.772 1.00 93.12 97 ILE A C 1
ATOM 796 O O . ILE A 1 97 ? 12.764 -10.704 -9.620 1.00 93.12 97 ILE A O 1
ATOM 800 N N . TRP A 1 98 ? 12.444 -8.474 -9.594 1.00 95.44 98 TRP A N 1
ATOM 801 C CA . TRP A 1 98 ? 13.830 -8.149 -9.256 1.00 95.44 98 TRP A CA 1
ATOM 802 C C . TRP A 1 98 ? 13.963 -6.986 -8.267 1.00 95.44 98 TRP A C 1
ATOM 804 O O . TRP A 1 98 ? 13.189 -6.037 -8.263 1.00 95.44 98 TRP A O 1
ATOM 814 N N . ALA A 1 99 ? 14.991 -7.080 -7.426 1.00 96.75 99 ALA A N 1
ATOM 815 C CA . ALA A 1 99 ? 15.431 -6.045 -6.501 1.00 96.75 99 ALA A CA 1
ATOM 816 C C . ALA A 1 99 ? 16.930 -6.243 -6.237 1.00 96.75 99 ALA A C 1
ATOM 818 O O . ALA A 1 99 ? 17.412 -7.383 -6.203 1.00 96.75 99 ALA A O 1
ATOM 819 N N . ILE A 1 100 ? 17.673 -5.145 -6.134 1.00 96.81 100 ILE A N 1
ATOM 820 C CA . ILE A 1 100 ? 19.116 -5.139 -5.856 1.00 96.81 100 ILE A CA 1
ATOM 821 C C . ILE A 1 100 ? 19.474 -4.288 -4.641 1.00 96.81 100 ILE A C 1
ATOM 823 O O . ILE A 1 100 ? 20.573 -4.447 -4.103 1.00 96.81 100 ILE A O 1
ATOM 827 N N . TYR A 1 101 ? 18.600 -3.364 -4.245 1.00 97.69 101 TYR A N 1
ATOM 828 C CA . TYR A 1 101 ? 18.794 -2.571 -3.044 1.00 97.69 101 TYR A CA 1
ATOM 829 C C . TYR A 1 101 ? 18.409 -3.378 -1.805 1.00 97.69 101 TYR A C 1
ATOM 831 O O . TYR A 1 101 ? 17.417 -4.106 -1.787 1.00 97.69 101 TYR A O 1
ATOM 839 N N . GLU A 1 102 ? 19.232 -3.258 -0.765 1.00 97.06 102 GLU A N 1
ATOM 840 C CA . GLU A 1 102 ? 19.149 -4.083 0.449 1.00 97.06 102 GLU A CA 1
ATOM 841 C C . GLU A 1 102 ? 19.069 -3.240 1.731 1.00 97.06 102 GLU A C 1
ATOM 843 O O . GLU A 1 102 ? 18.872 -3.800 2.811 1.00 97.06 102 GLU A O 1
ATOM 848 N N . ASN A 1 103 ? 19.230 -1.913 1.643 1.00 97.56 103 ASN A N 1
ATOM 849 C CA . ASN A 1 103 ? 19.282 -1.028 2.804 1.00 97.56 103 ASN A CA 1
ATOM 850 C C . ASN A 1 103 ? 18.118 -0.041 2.805 1.00 97.56 103 ASN A C 1
ATOM 852 O O . ASN A 1 103 ? 17.756 0.509 1.770 1.00 97.56 103 ASN A O 1
ATOM 856 N N . GLU A 1 104 ? 17.571 0.200 3.994 1.00 96.06 104 GLU A N 1
ATOM 857 C CA . GLU A 1 104 ? 16.610 1.276 4.238 1.00 96.06 104 GLU A CA 1
ATOM 858 C C . GLU A 1 104 ? 17.157 2.605 3.691 1.00 96.06 104 GLU A C 1
ATOM 860 O O . GLU A 1 104 ? 18.356 2.879 3.810 1.00 96.06 104 GLU A O 1
ATOM 865 N N . ASP A 1 105 ? 16.285 3.392 3.065 1.00 94.81 105 ASP A N 1
ATOM 866 C CA . ASP A 1 105 ? 16.611 4.646 2.371 1.00 94.81 105 ASP A CA 1
ATOM 867 C C . ASP A 1 105 ? 17.471 4.532 1.086 1.00 94.81 105 ASP A C 1
ATOM 869 O O . ASP A 1 105 ? 17.975 5.543 0.577 1.00 94.81 105 ASP A O 1
ATOM 873 N N . ASP A 1 106 ? 17.641 3.329 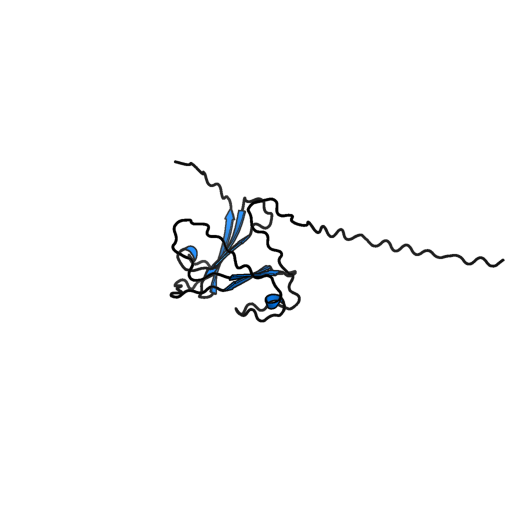0.519 1.00 96.19 106 ASP A N 1
ATOM 874 C CA . ASP A 1 106 ? 18.205 3.156 -0.831 1.00 96.19 106 ASP A CA 1
ATOM 875 C C . ASP A 1 106 ? 17.270 3.735 -1.925 1.00 96.19 106 ASP A C 1
ATOM 877 O O . ASP A 1 106 ? 16.122 4.091 -1.688 1.00 96.19 106 ASP A O 1
ATOM 881 N N . ARG A 1 107 ? 17.754 3.869 -3.168 1.00 93.62 107 ARG A N 1
ATOM 882 C CA . ARG A 1 107 ? 17.031 4.536 -4.276 1.00 93.62 107 ARG A CA 1
ATOM 883 C C . ARG A 1 107 ? 15.972 3.626 -4.921 1.00 93.62 107 ARG A C 1
ATOM 885 O O . ARG A 1 107 ? 16.096 3.294 -6.100 1.00 93.62 107 ARG A O 1
ATOM 892 N N . LEU A 1 108 ? 14.965 3.203 -4.156 1.00 95.25 108 LEU A N 1
ATOM 893 C CA . LEU A 1 108 ? 14.023 2.155 -4.574 1.00 95.25 108 LEU A CA 1
ATOM 894 C C . LEU A 1 108 ? 13.189 2.517 -5.825 1.00 95.25 108 LEU A C 1
ATOM 896 O O . LEU A 1 108 ? 12.882 1.630 -6.615 1.00 95.25 108 LEU A O 1
ATOM 900 N N . TRP A 1 109 ? 12.975 3.806 -6.116 1.00 90.62 109 TRP A N 1
ATOM 901 C CA . TRP A 1 109 ? 12.369 4.303 -7.366 1.00 90.62 109 TRP A CA 1
ATOM 902 C C . TRP A 1 109 ? 13.119 3.928 -8.666 1.00 90.62 109 TRP A C 1
ATOM 904 O O . TRP A 1 109 ? 12.667 4.251 -9.769 1.00 90.62 109 TRP A O 1
ATOM 914 N N . GLU A 1 110 ? 14.305 3.316 -8.575 1.00 93.50 110 GLU A N 1
ATOM 915 C CA . GLU A 1 110 ? 15.045 2.772 -9.724 1.00 93.50 110 GLU A CA 1
ATOM 916 C C . GLU A 1 110 ? 14.771 1.276 -9.975 1.00 93.50 110 GLU A C 1
ATOM 918 O O . GLU A 1 110 ? 15.283 0.737 -10.959 1.00 93.50 110 GLU A O 1
ATOM 923 N N . GLU A 1 111 ? 13.969 0.614 -9.135 1.00 93.94 111 GLU A N 1
ATOM 924 C CA . GLU A 1 111 ? 13.638 -0.815 -9.216 1.00 93.94 111 GLU A CA 1
ATOM 925 C C . GLU A 1 111 ? 12.140 -1.108 -9.011 1.00 93.94 111 GLU A C 1
ATOM 927 O O . GLU A 1 111 ? 11.297 -0.216 -9.095 1.00 93.94 111 GLU A O 1
ATOM 932 N N . GLU A 1 112 ? 11.779 -2.382 -8.840 1.00 95.12 112 GLU A N 1
ATOM 933 C CA . GLU A 1 112 ? 10.392 -2.767 -8.589 1.00 95.12 112 GLU A CA 1
ATOM 934 C C . GLU A 1 112 ? 9.989 -2.490 -7.144 1.00 95.12 112 GLU A C 1
ATOM 936 O O . GLU A 1 112 ? 10.604 -2.984 -6.199 1.00 95.12 112 GLU A O 1
ATOM 941 N N . VAL A 1 113 ? 8.893 -1.755 -6.984 1.00 96.81 113 VAL A N 1
ATOM 942 C CA . VAL A 1 113 ? 8.322 -1.397 -5.688 1.00 96.81 113 VAL A CA 1
ATOM 943 C C . VAL A 1 113 ? 6.800 -1.412 -5.735 1.00 96.81 113 VAL A C 1
ATOM 945 O O . VAL A 1 113 ? 6.168 -1.361 -6.795 1.00 96.81 113 VAL A O 1
ATOM 948 N N . VAL A 1 114 ? 6.199 -1.470 -4.553 1.00 96.62 114 VAL A N 1
ATOM 949 C CA . VAL A 1 114 ? 4.856 -0.934 -4.326 1.00 9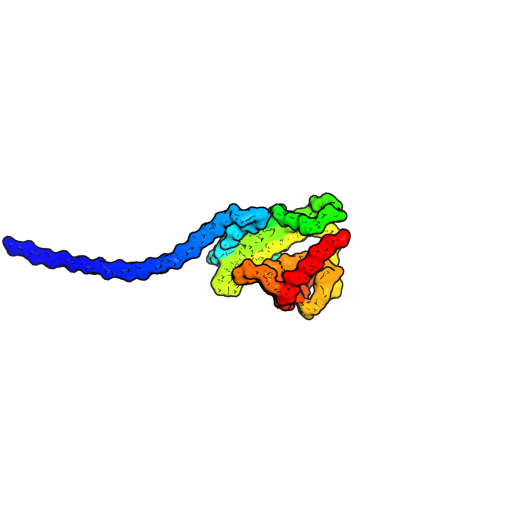6.62 114 VAL A CA 1
ATOM 950 C C . VAL A 1 114 ? 4.980 0.362 -3.543 1.00 96.62 114 VAL A C 1
ATOM 952 O O . VAL A 1 114 ? 5.825 0.472 -2.657 1.00 96.62 114 VAL A O 1
ATOM 955 N N . GLU A 1 115 ? 4.119 1.324 -3.860 1.00 96.81 115 GLU A N 1
ATOM 956 C CA . GLU A 1 115 ? 4.189 2.671 -3.301 1.00 96.81 115 GLU A CA 1
ATOM 957 C C . GLU A 1 115 ? 2.841 3.076 -2.699 1.00 96.81 115 GLU A C 1
ATOM 959 O O . GLU A 1 115 ? 1.769 2.764 -3.236 1.00 96.81 115 GLU A O 1
ATOM 964 N N . VAL A 1 116 ? 2.887 3.787 -1.575 1.00 96.38 116 VAL A N 1
ATOM 965 C CA . VAL A 1 116 ? 1.723 4.393 -0.927 1.00 96.38 116 VAL A CA 1
ATOM 966 C C . VAL A 1 116 ? 1.967 5.887 -0.766 1.00 96.38 116 VAL A C 1
ATOM 968 O O . VAL A 1 116 ? 2.906 6.304 -0.098 1.00 96.38 116 VAL A O 1
ATOM 971 N N . PHE A 1 117 ? 1.056 6.685 -1.320 1.00 94.88 117 PHE A N 1
ATOM 972 C CA . PHE A 1 117 ? 1.052 8.142 -1.219 1.00 94.88 117 PHE A CA 1
ATOM 973 C C . PHE A 1 117 ? -0.082 8.590 -0.297 1.00 94.88 117 PHE A C 1
ATOM 975 O O . PHE A 1 117 ? -1.246 8.261 -0.544 1.00 94.88 117 PHE A O 1
ATOM 982 N N . ILE A 1 118 ? 0.233 9.343 0.758 1.00 95.12 118 ILE A N 1
ATOM 983 C CA . ILE A 1 118 ? -0.747 9.803 1.749 1.00 95.12 118 ILE A CA 1
ATOM 984 C C . ILE A 1 118 ? -0.636 11.313 1.931 1.00 95.12 118 ILE A C 1
ATOM 986 O O . ILE A 1 118 ? 0.377 11.821 2.402 1.00 95.12 118 ILE A O 1
ATOM 990 N N . ASP A 1 119 ? -1.723 12.017 1.631 1.00 94.50 119 ASP A N 1
ATOM 991 C CA . ASP A 1 119 ? -1.957 13.402 2.037 1.00 94.50 119 ASP A CA 1
ATOM 992 C C . ASP A 1 119 ? -3.029 13.407 3.150 1.00 94.50 119 ASP A C 1
ATOM 994 O O . ASP A 1 119 ? -4.219 13.260 2.852 1.00 94.50 119 ASP A O 1
ATOM 998 N N . PRO A 1 120 ? -2.638 13.493 4.439 1.00 90.56 120 PRO A N 1
ATOM 999 C CA . PRO A 1 120 ? -3.577 13.340 5.550 1.00 90.56 120 PRO A CA 1
ATOM 1000 C C . PRO A 1 120 ? -4.576 14.492 5.700 1.00 90.56 120 PRO A C 1
ATOM 1002 O O . PRO A 1 120 ? -5.653 14.277 6.261 1.00 90.56 120 PRO A O 1
ATOM 1005 N N . ASP A 1 121 ? -4.221 15.708 5.267 1.00 91.62 121 ASP A N 1
ATOM 1006 C CA . ASP A 1 121 ? -5.110 16.874 5.346 1.00 91.62 121 ASP A CA 1
ATOM 1007 C C . ASP A 1 121 ? -5.828 17.173 4.020 1.00 91.62 121 ASP A C 1
ATOM 1009 O O . ASP A 1 121 ? -6.832 17.897 4.015 1.00 91.62 121 ASP A O 1
ATOM 1013 N N . GLY A 1 122 ? -5.387 16.534 2.933 1.00 89.56 122 GLY A N 1
ATOM 1014 C CA . GLY A 1 122 ? -6.033 16.565 1.628 1.00 89.56 122 GLY A CA 1
ATOM 1015 C C . GLY A 1 122 ? -5.894 17.911 0.922 1.00 89.56 122 GLY A C 1
ATOM 1016 O O . GLY A 1 122 ? -6.724 18.231 0.063 1.00 89.56 122 GLY A O 1
ATOM 1017 N N . ASP A 1 123 ? -4.920 18.739 1.310 1.00 89.25 123 ASP A N 1
ATOM 1018 C CA . ASP A 1 123 ? -4.719 20.070 0.742 1.00 89.25 123 ASP A CA 1
ATOM 1019 C C . ASP A 1 123 ? -3.898 20.077 -0.562 1.00 89.25 123 ASP A C 1
ATOM 1021 O O . ASP A 1 123 ? -3.848 21.105 -1.254 1.00 89.25 123 ASP A O 1
AT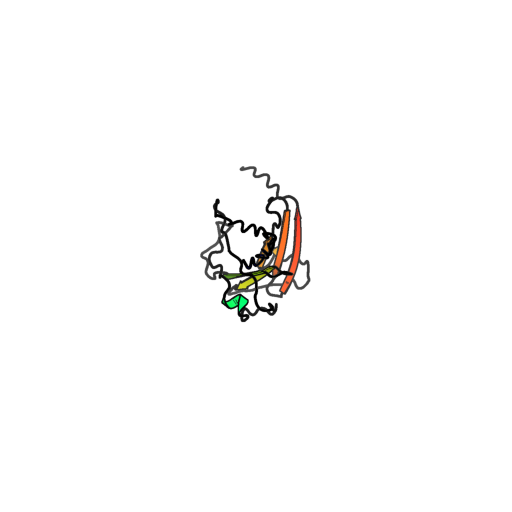OM 1025 N N . GLY A 1 124 ? -3.299 18.934 -0.911 1.00 87.12 124 GLY A N 1
ATOM 1026 C CA . GLY A 1 124 ? -2.532 18.695 -2.126 1.00 87.12 124 GLY A CA 1
ATOM 1027 C C . GLY A 1 124 ? -1.166 19.384 -2.176 1.00 87.12 124 GLY A C 1
ATOM 1028 O O . GLY A 1 124 ? -0.609 19.519 -3.267 1.00 87.12 124 GLY A O 1
ATOM 1029 N N . LYS A 1 125 ? -0.622 19.876 -1.053 1.00 87.56 125 LYS A N 1
ATOM 1030 C CA . LYS A 1 125 ? 0.655 20.620 -1.025 1.00 87.56 125 LYS A CA 1
ATOM 1031 C C . LYS A 1 125 ? 1.857 19.791 -0.591 1.00 87.56 125 LYS A C 1
ATOM 1033 O O . LYS A 1 125 ? 2.990 20.129 -0.962 1.00 87.56 125 LYS A O 1
ATOM 1038 N N . ASN A 1 126 ? 1.627 18.743 0.188 1.00 90.75 126 ASN A N 1
ATOM 1039 C CA . ASN A 1 126 ? 2.641 17.809 0.655 1.00 90.75 126 ASN A CA 1
ATOM 1040 C C . ASN A 1 126 ? 2.028 16.431 0.882 1.00 90.75 126 ASN A C 1
ATOM 1042 O O . ASN A 1 126 ? 0.842 16.316 1.168 1.00 90.75 126 ASN A O 1
ATOM 1046 N N . TYR A 1 127 ? 2.852 15.397 0.801 1.00 93.75 127 TYR A N 1
ATOM 1047 C CA . TYR A 1 127 ? 2.420 14.027 1.046 1.00 93.75 127 TYR A CA 1
ATOM 1048 C C . TYR A 1 127 ? 3.560 13.202 1.649 1.00 93.75 127 TYR A C 1
ATOM 1050 O O . TYR A 1 127 ? 4.739 13.526 1.483 1.00 93.75 127 TYR A O 1
ATOM 1058 N N . LEU A 1 128 ? 3.182 12.157 2.377 1.00 95.12 128 LEU A N 1
ATOM 1059 C CA . LEU A 1 128 ? 4.056 11.047 2.732 1.00 95.12 128 LEU A CA 1
ATOM 1060 C C . LEU A 1 128 ? 4.080 10.059 1.567 1.00 95.12 128 LEU A C 1
ATOM 1062 O O . LEU A 1 128 ? 3.029 9.744 1.008 1.00 95.12 128 LEU A O 1
ATOM 1066 N N . GLU A 1 129 ? 5.257 9.553 1.254 1.00 95.44 129 GLU A N 1
ATOM 1067 C CA . GLU A 1 129 ? 5.489 8.472 0.306 1.00 95.44 129 GLU A CA 1
ATOM 1068 C C . GLU A 1 129 ? 6.185 7.330 1.033 1.00 95.44 129 GLU A C 1
ATOM 1070 O O . GLU A 1 129 ? 7.131 7.558 1.788 1.00 95.44 129 GLU A O 1
ATOM 1075 N N . LEU A 1 130 ? 5.665 6.121 0.851 1.00 96.62 130 LEU A N 1
ATOM 1076 C CA . LEU A 1 130 ? 6.232 4.889 1.383 1.00 96.62 130 LEU A CA 1
ATOM 1077 C C . LEU A 1 130 ? 6.456 3.933 0.224 1.00 96.62 130 LEU A C 1
ATOM 1079 O O . LEU A 1 130 ? 5.486 3.536 -0.424 1.00 96.62 130 LEU A O 1
ATOM 1083 N N . GLU A 1 131 ? 7.702 3.540 0.005 1.00 97.75 131 GLU A N 1
ATOM 1084 C CA . GLU A 1 131 ? 8.086 2.572 -1.021 1.00 97.75 131 GLU A CA 1
ATOM 1085 C C . GLU A 1 131 ? 8.561 1.282 -0.349 1.00 97.75 131 GLU A C 1
ATOM 1087 O O . GLU A 1 131 ? 9.297 1.324 0.641 1.00 97.75 131 GLU A O 1
ATOM 1092 N N . VAL A 1 132 ? 8.145 0.129 -0.879 1.00 97.44 132 VAL A N 1
ATOM 1093 C CA . VAL A 1 132 ? 8.604 -1.184 -0.406 1.00 97.44 132 VAL A CA 1
ATOM 1094 C C . VAL A 1 132 ? 8.962 -2.069 -1.591 1.00 97.44 132 VAL A C 1
ATOM 1096 O O . VAL A 1 132 ? 8.116 -2.334 -2.449 1.00 97.44 132 VAL A O 1
ATOM 1099 N N . ASN A 1 133 ? 10.200 -2.563 -1.621 1.00 97.31 133 ASN A N 1
ATOM 1100 C CA . ASN A 1 133 ? 10.663 -3.479 -2.664 1.00 97.31 133 ASN A CA 1
ATOM 1101 C C . ASN A 1 133 ? 10.347 -4.961 -2.321 1.00 97.31 133 ASN A C 1
ATOM 1103 O O . ASN A 1 133 ? 10.013 -5.292 -1.177 1.00 97.31 133 ASN A O 1
ATOM 1107 N N . PRO A 1 134 ? 10.488 -5.903 -3.275 1.00 96.75 134 PRO A N 1
ATOM 1108 C CA . PRO A 1 134 ? 10.312 -7.341 -3.041 1.00 96.75 134 PRO A CA 1
ATOM 1109 C C . PRO A 1 134 ? 11.197 -7.961 -1.946 1.00 96.75 134 PRO A C 1
ATOM 1111 O O . PRO A 1 134 ? 10.871 -9.033 -1.433 1.00 96.75 134 PRO A O 1
ATOM 1114 N N . GLN A 1 135 ? 12.313 -7.320 -1.585 1.00 95.88 135 GLN A N 1
ATOM 1115 C CA . GLN A 1 135 ? 13.198 -7.737 -0.491 1.00 95.88 135 GLN A CA 1
ATOM 1116 C C . GLN A 1 135 ? 12.782 -7.161 0.872 1.00 95.88 135 GLN A C 1
ATOM 1118 O O . GLN A 1 135 ? 13.468 -7.409 1.864 1.00 95.88 135 GLN A O 1
ATOM 1123 N N . ASN A 1 136 ? 11.643 -6.460 0.941 1.00 96.06 136 ASN A N 1
ATOM 1124 C CA . ASN A 1 136 ? 11.137 -5.791 2.139 1.00 96.06 136 ASN A CA 1
ATOM 1125 C C . ASN A 1 136 ? 12.079 -4.681 2.647 1.00 96.06 136 ASN A C 1
ATOM 1127 O O . ASN A 1 136 ? 12.165 -4.424 3.850 1.00 96.06 136 ASN A O 1
ATOM 1131 N N . VAL A 1 137 ? 12.798 -4.041 1.726 1.00 97.88 137 VAL A N 1
ATOM 1132 C CA . VAL A 1 137 ? 13.507 -2.783 1.968 1.00 97.88 137 VAL A CA 1
ATOM 1133 C C . VAL A 1 137 ? 12.517 -1.639 1.832 1.00 97.88 137 VAL A C 1
ATOM 1135 O O . VAL A 1 137 ? 11.631 -1.696 0.979 1.00 97.88 137 VAL A O 1
ATOM 1138 N N . VAL A 1 138 ? 12.656 -0.635 2.695 1.00 97.06 138 VAL A N 1
ATOM 1139 C CA . VAL A 1 138 ? 11.704 0.466 2.833 1.00 97.06 138 VAL A CA 1
ATOM 1140 C C . VAL A 1 138 ? 12.403 1.804 2.624 1.00 97.06 138 VAL A C 1
ATOM 1142 O O . VAL A 1 138 ? 13.545 1.992 3.044 1.00 97.06 138 VAL A O 1
ATOM 1145 N N . VAL A 1 139 ? 11.681 2.723 1.996 1.00 96.56 139 VAL A N 1
ATOM 1146 C CA . VAL A 1 139 ? 11.958 4.161 1.956 1.00 96.56 139 VAL A CA 1
ATOM 1147 C C . VAL A 1 139 ? 10.726 4.884 2.485 1.00 96.56 139 VAL A C 1
ATOM 1149 O O . VAL A 1 139 ? 9.605 4.553 2.085 1.00 96.56 139 VAL A O 1
ATOM 1152 N N . ASP A 1 140 ? 10.927 5.889 3.340 1.00 95.31 140 ASP A N 1
ATOM 1153 C CA . ASP A 1 140 ? 9.895 6.866 3.683 1.00 95.31 140 ASP A CA 1
ATOM 1154 C C . ASP A 1 140 ? 10.332 8.294 3.345 1.00 95.31 140 ASP A C 1
ATOM 1156 O O . ASP A 1 140 ? 11.410 8.759 3.716 1.00 95.31 140 ASP A O 1
ATOM 1160 N N . LEU A 1 141 ? 9.485 9.013 2.607 1.00 93.69 141 LEU A N 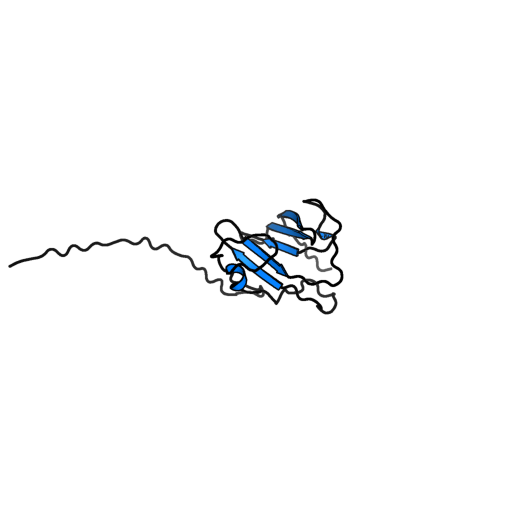1
ATOM 1161 C CA . LEU A 1 141 ? 9.765 10.374 2.162 1.00 93.69 141 LEU A CA 1
ATOM 1162 C C . LEU A 1 141 ? 8.632 11.307 2.568 1.00 93.69 141 LEU A C 1
ATOM 1164 O O . LEU A 1 141 ? 7.453 11.032 2.351 1.00 93.69 141 LEU A O 1
ATOM 1168 N N . LEU A 1 142 ? 8.997 12.478 3.088 1.00 93.31 142 LEU A N 1
ATOM 1169 C CA . LEU A 1 142 ? 8.076 13.598 3.237 1.00 93.31 142 LEU A CA 1
ATOM 1170 C C . LEU A 1 142 ? 8.330 14.614 2.127 1.00 93.31 142 LEU A C 1
ATOM 1172 O O . LEU A 1 142 ? 9.304 15.374 2.162 1.00 93.31 142 LEU A O 1
ATOM 1176 N N . VAL A 1 143 ? 7.436 14.636 1.142 1.00 91.12 143 VAL A N 1
ATOM 1177 C CA . VAL A 1 143 ? 7.573 15.467 -0.052 1.00 91.12 143 VAL A CA 1
ATOM 1178 C C . VAL A 1 143 ? 6.802 16.770 0.133 1.00 91.12 143 VAL A C 1
ATOM 1180 O O . VAL A 1 143 ? 5.587 16.779 0.327 1.00 91.12 143 VAL A O 1
ATOM 1183 N N . TYR A 1 144 ? 7.512 17.895 0.039 1.00 87.75 144 TYR A N 1
ATOM 1184 C CA . TYR A 1 144 ? 6.936 19.239 0.045 1.00 87.75 144 TYR A CA 1
ATOM 1185 C C . TYR A 1 144 ? 6.996 19.845 -1.361 1.00 87.75 144 TYR A C 1
ATOM 1187 O O . TYR A 1 144 ? 8.041 19.789 -2.004 1.00 87.75 144 TYR A O 1
ATOM 1195 N N . SER A 1 145 ? 5.928 20.532 -1.785 1.00 66.31 145 SER A N 1
ATOM 1196 C CA . SER A 1 145 ? 5.886 21.351 -3.007 1.00 66.31 145 SER A CA 1
ATOM 1197 C C . SER A 1 145 ? 5.869 20.572 -4.334 1.00 66.31 145 SER A C 1
ATOM 1199 O O . SER A 1 145 ? 6.818 20.617 -5.118 1.00 66.31 145 SER A O 1
ATOM 1201 N N . ILE A 1 146 ? 4.708 20.014 -4.686 1.00 61.81 146 ILE A N 1
ATOM 1202 C CA . ILE A 1 146 ? 4.336 19.762 -6.089 1.00 61.81 146 ILE A CA 1
ATOM 1203 C C . ILE A 1 146 ? 3.892 21.092 -6.716 1.00 61.81 146 ILE A C 1
ATOM 1205 O O . ILE A 1 146 ? 2.710 21.413 -6.776 1.00 61.81 146 ILE A O 1
ATOM 1209 N N . SER A 1 147 ? 4.844 21.904 -7.179 1.00 54.91 147 SER A N 1
ATOM 1210 C CA . SER A 1 147 ? 4.547 22.944 -8.172 1.00 54.91 147 SER A CA 1
ATOM 1211 C C . SER A 1 147 ? 4.963 22.427 -9.544 1.00 54.91 147 SER A C 1
ATOM 1213 O O . SER A 1 147 ? 6.055 22.762 -10.006 1.00 54.91 147 SER A O 1
ATOM 1215 N N . PRO A 1 148 ? 4.141 21.611 -10.223 1.00 49.88 148 PRO A N 1
ATOM 1216 C CA . PRO A 1 148 ? 4.360 21.392 -11.635 1.00 49.88 148 PRO A CA 1
ATOM 1217 C C . PRO A 1 148 ? 4.092 22.722 -12.348 1.00 49.88 148 PRO A C 1
ATOM 1219 O O . PRO A 1 148 ? 2.947 23.157 -12.494 1.00 49.88 148 PRO A O 1
ATOM 1222 N N . GLU A 1 149 ? 5.148 23.401 -12.794 1.00 42.94 149 GLU A N 1
ATOM 1223 C CA . GLU A 1 149 ? 5.007 24.370 -13.875 1.00 42.94 149 GLU A CA 1
ATOM 1224 C C . GLU A 1 149 ? 4.626 23.575 -15.129 1.00 42.94 149 GLU A C 1
ATOM 1226 O O . GLU A 1 149 ? 5.478 23.146 -15.904 1.00 42.94 149 GLU A O 1
ATOM 1231 N N . TRP A 1 150 ? 3.330 23.320 -15.314 1.00 46.50 150 TRP A N 1
ATOM 1232 C CA . TRP A 1 150 ? 2.805 22.755 -16.552 1.00 46.50 150 TRP A CA 1
ATOM 1233 C C . TRP A 1 150 ? 2.902 23.811 -17.657 1.00 46.50 150 TRP A C 1
ATOM 1235 O O . TRP A 1 150 ? 1.911 24.431 -18.047 1.00 46.50 150 TRP A O 1
ATOM 1245 N N . VAL A 1 151 ? 4.109 24.045 -18.167 1.00 41.53 151 VAL A N 1
ATOM 1246 C CA . VAL A 1 151 ? 4.285 24.734 -19.441 1.00 41.53 151 VAL A CA 1
ATOM 1247 C C . VAL A 1 151 ? 4.038 23.691 -20.520 1.00 41.53 151 VAL A C 1
ATOM 1249 O O . VAL A 1 151 ? 4.918 22.904 -20.855 1.00 41.53 151 VAL A O 1
ATOM 1252 N N . ALA A 1 152 ? 2.814 23.659 -21.044 1.00 40.38 152 ALA A N 1
ATOM 1253 C CA . ALA A 1 152 ? 2.557 22.992 -22.310 1.00 40.38 152 ALA A CA 1
ATOM 1254 C C . ALA A 1 152 ? 3.432 23.671 -23.379 1.00 40.38 152 ALA A C 1
ATOM 1256 O O . ALA A 1 152 ? 3.178 24.823 -23.740 1.00 40.38 152 ALA A O 1
ATOM 1257 N N . SER A 1 153 ? 4.489 22.988 -23.824 1.00 43.62 153 SER A N 1
ATOM 1258 C CA . SER A 1 153 ? 5.244 23.341 -25.031 1.00 43.62 153 SER A CA 1
ATOM 1259 C C . SER A 1 153 ? 4.683 22.603 -26.234 1.00 43.62 153 SER A C 1
ATOM 1261 O O . SER A 1 153 ? 4.534 21.366 -26.103 1.00 43.62 153 SER A O 1
#

Mean predicted aligned error: 11.34 Å

pLDDT: mean 82.22, std 19.72, range [40.38, 98.5]

Organism: NCBI:txid408172

Secondary structure (DSSP, 8-state):
--PPP---------------------SSS-----EEPSSPPP-SS---SHHHHHSPEE--PPPS-TT----SS--EEEEEE-SS-EEEEEE---SS------STTS-GGG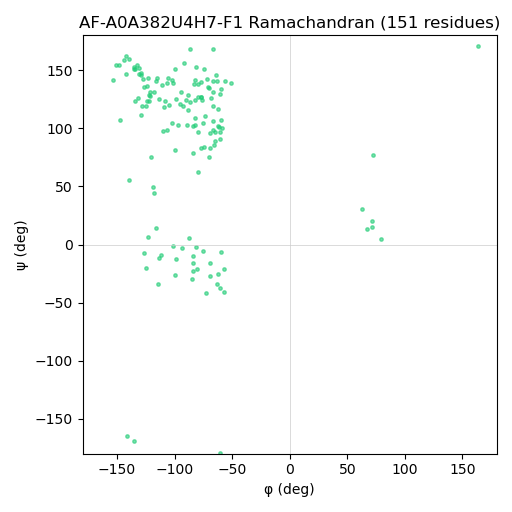S--EEEEE-SS--SSEEEEEEE-TT--EEEEEEE---------

Sequence (153 aa):
MRCFPRLMLIVLWPALATSEQALTSVGPLAYYAVERAIDPIIIDGKLDEFSWERSNQINNLDRILNDYADVHFATRSKMLWDDEYFYFSFVCQDADIWAIYENEDDRLWEEEVVEVFIDPDGDGKNYLELEVNPQNVVVDLLVYSISPEWVAS

InterPro domains:
  IPR010502 Carbohydrate-binding domain, family 9 [PF06452] (43-129)